Protein AF-A0A968SZH4-F1 (afdb_monomer_lite)

Secondary structure (DSSP, 8-state):
-EEETTEEEEEE-TT--EEEEEETTTTEEEEEEE-SS-EEEEEE-TT-PEEEEE----TTSTT-----EEEEEETTTTEEEEEEE-SSTT---EEEEE-TTS-EEEEEESSSS---TT-EEEEEETT-SS--SS-SEE-TT------EE-TTS-EE-

Radius of gyration: 15.2 Å; chains: 1; bounding box: 35×31×43 Å

pLDDT: mean 92.77, std 9.44, range [52.34, 98.88]

Foldseek 3Di:
DDDDDQWDWDDDADQAFWIWTARPVVRHTPDIDGHAHGFADWDAAPVRKIWTWHQQDAQPDVVGGDFTWTWIADSVVRGTPDIATDPDSQWGKHAWDAELNRQKIKIWTADVSGHDPATDIAMDGPPDPYGDPHHPDGCVPHDDDYWDYDNVGDIDD

Sequence (157 aa):
MVKHGNYVFVGNWSKQNTIQRINHTTDALVDTLTVTKQPNSMVLDKNEKLWVLSDGGLSSLPGGKSKACLTRINPVSFTIEAEYFFPDMNSAPTRLCSNSSADTLFFLNGSWGSSVDNGGVYKMAITAQTLPEKPFISEQGRLFYALGVDPKIRIFM

Structure (mmCIF, N/CA/C/O backbone):
data_AF-A0A968SZH4-F1
#
_entry.id   AF-A0A968SZH4-F1
#
loop_
_atom_site.group_PDB
_atom_site.id
_atom_site.type_symbol
_atom_site.label_atom_id
_atom_site.label_alt_id
_atom_site.label_comp_id
_atom_site.label_asym_id
_atom_site.label_entity_id
_atom_site.label_seq_id
_atom_site.pdbx_PDB_ins_code
_atom_site.Cartn_x
_atom_site.Cartn_y
_atom_site.Cartn_z
_atom_site.occupancy
_atom_site.B_iso_or_equiv
_atom_site.auth_seq_id
_atom_site.auth_comp_id
_atom_site.auth_asym_id
_atom_site.auth_atom_id
_atom_site.pdbx_PDB_model_num
ATOM 1 N N . MET A 1 1 ? -7.699 6.430 2.828 1.00 91.25 1 MET A N 1
ATOM 2 C CA . MET A 1 1 ? -8.412 6.149 4.088 1.00 91.25 1 MET A CA 1
ATOM 3 C C . MET A 1 1 ? -9.240 4.894 3.891 1.00 91.25 1 MET A C 1
ATOM 5 O O . MET A 1 1 ? -9.836 4.768 2.830 1.00 91.25 1 MET A O 1
ATOM 9 N N . VAL A 1 2 ? -9.258 3.984 4.864 1.00 97.06 2 VAL A N 1
ATOM 10 C CA . VAL A 1 2 ? -9.965 2.689 4.807 1.00 97.06 2 VAL A CA 1
ATOM 11 C C . VAL A 1 2 ? -10.594 2.397 6.172 1.00 97.06 2 VAL A C 1
ATOM 13 O O . VAL A 1 2 ? -9.961 2.653 7.189 1.00 97.06 2 VAL A O 1
ATOM 16 N N . LYS A 1 3 ? -11.825 1.874 6.223 1.00 96.69 3 LYS A N 1
ATOM 17 C CA . LYS A 1 3 ? -12.526 1.521 7.475 1.00 96.69 3 LYS A CA 1
ATOM 18 C C . LYS A 1 3 ? -12.475 0.012 7.719 1.00 96.69 3 LYS A C 1
ATOM 20 O O . LYS A 1 3 ? -12.742 -0.746 6.796 1.00 96.69 3 LYS A O 1
ATOM 25 N N . HIS A 1 4 ? -12.218 -0.409 8.957 1.00 97.25 4 HIS A N 1
ATOM 26 C CA . HIS A 1 4 ? -12.322 -1.803 9.405 1.00 97.25 4 HIS A CA 1
ATOM 27 C C . HIS A 1 4 ? -12.823 -1.855 10.855 1.00 97.25 4 HIS A C 1
ATOM 29 O O . HIS A 1 4 ? -12.222 -1.258 11.753 1.00 97.25 4 HIS A O 1
ATOM 35 N N . GLY A 1 5 ? -13.930 -2.562 11.099 1.00 95.12 5 GLY A N 1
ATOM 36 C CA . GLY A 1 5 ? -14.586 -2.575 12.409 1.00 95.12 5 GLY A CA 1
ATOM 37 C C . GLY A 1 5 ? -14.909 -1.157 12.896 1.00 95.12 5 GLY A C 1
ATOM 38 O O . GLY A 1 5 ? -15.489 -0.358 12.152 1.00 95.12 5 GLY A O 1
ATOM 39 N N . ASN A 1 6 ? -14.489 -0.834 14.123 1.00 95.75 6 ASN A N 1
ATOM 40 C CA . ASN A 1 6 ? -14.675 0.489 14.729 1.00 95.75 6 ASN A CA 1
ATOM 41 C C . ASN A 1 6 ? -13.580 1.507 14.383 1.00 95.75 6 ASN A C 1
ATOM 43 O O . ASN A 1 6 ? -13.605 2.631 14.891 1.00 95.75 6 ASN A O 1
ATOM 47 N N . TYR A 1 7 ? -12.633 1.141 13.522 1.00 98.12 7 TYR A N 1
ATOM 48 C CA . TYR A 1 7 ? -11.489 1.982 13.217 1.00 98.12 7 TYR A CA 1
ATOM 49 C C . TYR A 1 7 ? -11.465 2.432 11.764 1.00 98.12 7 TYR A C 1
ATOM 51 O O . TYR A 1 7 ? -11.930 1.745 10.850 1.00 98.12 7 TYR A O 1
ATOM 59 N N . VAL A 1 8 ? -10.875 3.600 11.564 1.00 98.12 8 VAL A N 1
ATOM 60 C CA . VAL A 1 8 ? -10.537 4.168 10.269 1.00 98.12 8 VAL A CA 1
ATOM 61 C C . VAL A 1 8 ? -9.026 4.358 10.217 1.00 98.12 8 VAL A C 1
ATOM 63 O O . VAL A 1 8 ? -8.421 4.899 11.140 1.00 98.12 8 VAL A O 1
ATOM 66 N N . PHE A 1 9 ? -8.424 3.889 9.130 1.00 98.62 9 PHE A N 1
ATOM 67 C CA . PHE A 1 9 ? -6.996 3.948 8.863 1.00 98.62 9 PHE A CA 1
ATOM 68 C C . PHE A 1 9 ? -6.712 5.061 7.862 1.00 98.62 9 PHE A C 1
ATOM 70 O O . PHE A 1 9 ? -7.328 5.120 6.791 1.00 98.62 9 PHE A O 1
ATOM 77 N N . VAL A 1 10 ? -5.781 5.949 8.201 1.00 98.25 10 VAL A N 1
ATOM 78 C CA . VAL A 1 10 ? -5.442 7.134 7.402 1.00 98.25 10 VAL A CA 1
ATOM 79 C C . VAL A 1 10 ? -3.940 7.165 7.161 1.00 98.25 10 VAL A C 1
ATOM 81 O O . VAL A 1 10 ? -3.162 7.042 8.098 1.00 98.25 10 VAL A O 1
ATOM 84 N N . GLY A 1 11 ? -3.531 7.299 5.900 1.00 97.69 11 GLY A N 1
ATOM 85 C CA . GLY A 1 11 ? -2.122 7.405 5.532 1.00 97.69 11 GLY A CA 1
ATOM 86 C C . GLY A 1 11 ? -1.693 8.861 5.461 1.00 97.69 11 GLY A C 1
ATOM 87 O O . GLY A 1 11 ? -2.326 9.656 4.766 1.00 97.69 11 GLY A O 1
ATOM 88 N N . ASN A 1 12 ? -0.608 9.193 6.151 1.00 96.81 12 ASN A N 1
ATOM 89 C CA . ASN A 1 12 ? 0.029 10.496 6.063 1.00 96.81 12 ASN A CA 1
ATOM 90 C C . ASN A 1 12 ? 1.078 10.445 4.958 1.00 96.81 12 ASN A C 1
ATOM 92 O O . ASN A 1 12 ? 2.161 9.891 5.140 1.00 96.81 12 ASN A O 1
ATOM 96 N N . TRP A 1 13 ? 0.724 10.991 3.797 1.00 93.75 13 TRP A N 1
ATOM 97 C CA . TRP A 1 13 ? 1.511 10.843 2.578 1.00 93.75 13 TRP A CA 1
ATOM 98 C C . TRP A 1 13 ? 2.701 11.814 2.512 1.00 93.75 13 TRP A C 1
ATOM 100 O O . TRP A 1 13 ? 3.850 11.419 2.687 1.00 93.75 13 TRP A O 1
ATOM 110 N N . SER A 1 14 ? 2.448 13.095 2.243 1.00 91.12 14 SER A N 1
ATOM 111 C CA . SER A 1 14 ? 3.501 14.047 1.867 1.00 91.12 14 SER A CA 1
ATOM 112 C C . SER A 1 14 ? 4.523 14.255 2.986 1.00 91.12 14 SER A C 1
ATOM 114 O O . SER A 1 14 ? 4.170 14.732 4.064 1.00 91.12 14 SER A O 1
ATOM 116 N N . LYS A 1 15 ? 5.795 13.915 2.715 1.00 91.50 15 LYS A N 1
ATOM 117 C CA . LYS A 1 15 ? 6.929 14.033 3.658 1.00 91.50 15 LYS A CA 1
ATOM 118 C C . LYS A 1 15 ? 6.727 13.292 4.991 1.00 91.50 15 LYS A C 1
ATOM 120 O O . LYS A 1 15 ? 7.375 13.621 5.980 1.00 91.50 15 LYS A O 1
ATOM 125 N N . GLN A 1 16 ? 5.827 12.316 5.021 1.00 95.69 16 GLN A N 1
ATOM 126 C CA . GLN A 1 16 ? 5.441 11.564 6.212 1.00 95.69 16 GLN A CA 1
ATOM 127 C C . GLN A 1 16 ? 5.544 10.064 5.934 1.00 95.69 16 GLN A C 1
ATOM 129 O O . GLN A 1 16 ? 5.794 9.636 4.807 1.00 95.69 16 GLN A O 1
ATOM 134 N N . ASN A 1 17 ? 5.429 9.250 6.976 1.00 97.25 17 ASN A N 1
ATOM 135 C CA . ASN A 1 17 ? 5.642 7.808 6.8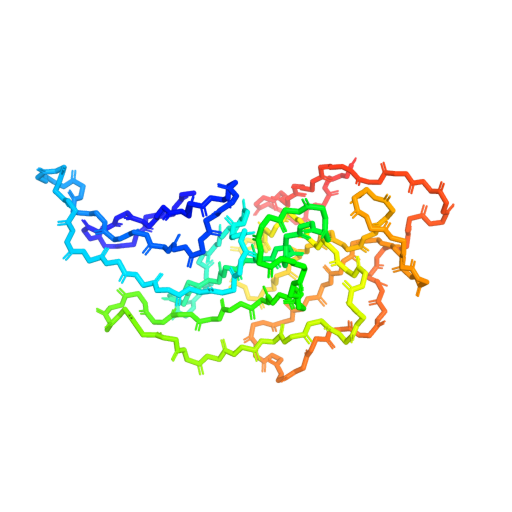86 1.00 97.25 17 ASN A CA 1
ATOM 136 C C . ASN A 1 17 ? 4.783 7.042 7.897 1.00 97.25 17 ASN A C 1
ATOM 138 O O . ASN A 1 17 ? 5.227 6.052 8.469 1.00 97.25 17 ASN A O 1
ATOM 142 N N . THR A 1 18 ? 3.567 7.519 8.155 1.00 98.44 18 THR A N 1
ATOM 143 C CA . THR A 1 18 ? 2.709 6.955 9.199 1.00 98.44 18 THR A CA 1
ATOM 144 C C . THR A 1 18 ? 1.322 6.596 8.693 1.00 98.44 18 THR A C 1
ATOM 146 O O . THR A 1 18 ? 0.751 7.274 7.835 1.00 98.44 18 THR A O 1
ATOM 149 N N . ILE A 1 19 ? 0.775 5.527 9.267 1.00 98.69 19 ILE A N 1
ATOM 150 C CA . ILE A 1 19 ? -0.641 5.185 9.227 1.00 98.69 19 ILE A CA 1
ATOM 151 C C . ILE A 1 19 ? -1.226 5.482 10.602 1.00 98.69 19 ILE A C 1
ATOM 153 O O . ILE A 1 19 ? -0.723 5.000 11.611 1.00 98.69 19 ILE A O 1
ATOM 157 N N . GLN A 1 20 ? -2.295 6.262 10.648 1.00 98.56 20 GLN A N 1
ATOM 158 C CA . GLN A 1 20 ? -3.051 6.541 11.863 1.00 98.56 20 GLN A CA 1
ATOM 159 C C . GLN A 1 20 ? -4.249 5.606 11.958 1.00 98.56 20 GLN A C 1
ATOM 161 O O . GLN A 1 20 ? -4.929 5.369 10.959 1.00 98.56 20 GLN A O 1
ATOM 166 N N . ARG A 1 21 ? -4.524 5.113 13.165 1.00 98.50 21 ARG A N 1
ATOM 167 C CA . ARG A 1 21 ? -5.727 4.354 13.511 1.00 98.50 21 ARG A CA 1
ATOM 168 C C . ARG A 1 21 ? -6.627 5.243 14.361 1.00 98.50 21 ARG A C 1
ATOM 170 O O . ARG A 1 21 ? -6.262 5.602 15.476 1.00 98.50 21 ARG A O 1
ATOM 177 N N . ILE A 1 22 ? -7.795 5.593 13.838 1.00 98.62 22 ILE A N 1
ATOM 178 C CA . ILE A 1 22 ? -8.755 6.511 14.464 1.00 98.62 22 ILE A CA 1
ATOM 179 C C . ILE A 1 22 ? -10.016 5.728 14.830 1.00 98.62 22 ILE A C 1
ATOM 181 O O . ILE A 1 22 ? -10.515 4.957 14.012 1.00 98.62 22 ILE A O 1
ATOM 185 N N . ASN A 1 23 ? -10.546 5.905 16.040 1.00 97.81 23 ASN A N 1
ATOM 186 C CA . ASN A 1 23 ? -11.862 5.386 16.407 1.00 97.81 23 ASN A CA 1
ATOM 187 C C . ASN A 1 23 ? -12.942 6.300 15.816 1.00 97.81 23 ASN A C 1
ATOM 189 O O . ASN A 1 23 ? -13.083 7.436 16.252 1.00 97.81 23 ASN A O 1
ATOM 193 N N . HIS A 1 24 ? -13.712 5.798 14.849 1.00 93.94 24 HIS A N 1
ATOM 194 C CA . HIS A 1 24 ? -14.719 6.597 14.133 1.00 93.94 24 HIS A CA 1
ATOM 195 C C . HIS A 1 24 ? -15.989 6.906 14.938 1.00 93.94 24 HIS A C 1
ATOM 197 O O . HIS A 1 24 ? -16.838 7.653 14.471 1.00 93.94 24 HIS A O 1
ATOM 203 N N . THR A 1 25 ? -16.163 6.294 16.111 1.00 96.38 25 THR A N 1
ATOM 204 C CA . THR A 1 25 ? -17.288 6.602 17.004 1.00 96.38 25 THR A CA 1
ATOM 205 C C . THR A 1 25 ? -16.961 7.779 17.919 1.00 96.38 25 THR A C 1
ATOM 207 O O . THR A 1 25 ? -17.860 8.511 18.315 1.00 96.38 25 THR A O 1
ATOM 210 N N . THR A 1 26 ? -15.685 7.957 18.272 1.00 97.38 26 THR A N 1
ATOM 211 C CA . THR A 1 26 ? -15.234 9.001 19.207 1.00 97.38 26 THR A CA 1
ATOM 212 C C . THR A 1 26 ? -14.362 10.067 18.549 1.00 97.38 26 THR A C 1
ATOM 214 O O . THR A 1 26 ? -13.858 10.936 19.252 1.00 97.38 26 THR A O 1
ATOM 217 N N . ASP A 1 27 ? -14.099 9.946 17.245 1.00 95.62 27 ASP A N 1
ATOM 218 C CA . ASP A 1 27 ? -13.170 10.775 16.465 1.00 95.62 27 ASP A CA 1
ATOM 219 C C . ASP A 1 27 ? -11.777 10.930 17.100 1.00 95.62 27 ASP A C 1
ATOM 221 O O . ASP A 1 27 ? -11.098 11.945 16.950 1.00 95.62 27 ASP A O 1
ATOM 225 N N . ALA A 1 28 ? -11.326 9.898 17.818 1.00 97.75 28 ALA A N 1
ATOM 226 C CA . ALA A 1 28 ? -10.076 9.935 18.569 1.00 97.75 28 ALA A CA 1
ATOM 227 C C . ALA A 1 28 ? -8.976 9.140 17.859 1.00 97.75 28 ALA A C 1
ATOM 229 O O . ALA A 1 28 ? -9.194 7.996 17.448 1.00 97.75 28 ALA A O 1
ATOM 230 N N . LEU A 1 29 ? -7.774 9.719 17.767 1.00 98.06 29 LEU A N 1
ATOM 231 C CA . LEU A 1 29 ? -6.570 8.981 17.392 1.00 98.06 29 LEU A CA 1
ATOM 232 C C . LEU A 1 29 ? -6.277 7.935 18.472 1.00 98.06 29 LEU A C 1
ATOM 234 O O . LEU A 1 29 ? -6.066 8.273 19.632 1.00 98.06 29 LEU A O 1
ATOM 238 N N . VAL A 1 30 ? -6.269 6.668 18.075 1.00 98.00 30 VAL A N 1
ATOM 239 C CA . VAL A 1 30 ? -6.001 5.534 18.965 1.00 98.00 30 VAL A CA 1
ATOM 240 C C . VAL A 1 30 ? -4.531 5.160 18.913 1.00 98.00 30 VAL A C 1
ATOM 242 O O . VAL A 1 30 ? -3.949 4.826 19.938 1.00 98.00 30 VAL A O 1
ATOM 245 N N . ASP A 1 31 ? -3.943 5.169 17.715 1.00 98.25 31 ASP A N 1
ATOM 246 C CA . ASP A 1 31 ? -2.588 4.671 17.508 1.00 98.25 31 ASP A CA 1
ATOM 247 C C . ASP A 1 31 ? -1.972 5.190 16.203 1.00 98.25 31 ASP A C 1
ATOM 249 O O . ASP A 1 31 ? -2.685 5.630 15.295 1.00 98.25 31 ASP A O 1
ATOM 253 N N . THR A 1 32 ? -0.648 5.112 16.090 1.00 98.50 32 THR A N 1
ATOM 254 C CA . THR A 1 32 ? 0.109 5.474 14.888 1.00 98.50 32 THR A CA 1
ATOM 255 C C . THR A 1 32 ? 1.184 4.432 14.602 1.00 98.50 32 THR A C 1
ATOM 257 O O . THR A 1 32 ? 2.039 4.163 15.437 1.00 98.50 32 THR A O 1
ATOM 260 N N . LEU A 1 33 ? 1.174 3.889 13.387 1.00 98.69 33 LEU A N 1
ATOM 261 C CA . LEU A 1 33 ? 2.142 2.909 12.913 1.00 98.69 33 LEU A CA 1
ATOM 262 C C . LEU A 1 33 ? 3.061 3.542 11.871 1.00 98.69 33 LEU A C 1
ATOM 264 O O . LEU A 1 33 ? 2.595 4.091 10.871 1.00 98.69 33 LEU A O 1
ATOM 268 N N . THR A 1 34 ? 4.368 3.433 12.083 1.00 98.62 34 THR A N 1
ATOM 269 C CA . THR A 1 34 ? 5.373 3.847 11.100 1.00 98.62 34 THR A CA 1
ATOM 270 C C . THR A 1 34 ? 5.490 2.812 9.981 1.00 98.62 34 THR A C 1
ATOM 272 O O . THR A 1 34 ? 5.606 1.619 10.242 1.00 98.62 34 THR A O 1
ATOM 275 N N . VAL A 1 35 ? 5.491 3.281 8.735 1.00 98.50 35 VAL A N 1
ATOM 276 C CA . VAL A 1 35 ? 5.659 2.501 7.500 1.00 98.50 35 VAL A CA 1
ATOM 277 C C . VAL A 1 35 ? 6.737 3.140 6.613 1.00 98.50 35 VAL A C 1
ATOM 279 O O . VAL A 1 35 ? 7.391 4.114 6.994 1.00 98.50 35 VAL A O 1
ATOM 282 N N . THR A 1 36 ? 6.936 2.611 5.405 1.00 97.88 36 THR A N 1
ATOM 283 C CA . THR A 1 36 ? 7.810 3.242 4.405 1.00 97.88 36 THR A CA 1
ATOM 284 C C . THR A 1 36 ? 7.283 4.629 4.022 1.00 97.88 36 THR A C 1
ATOM 286 O O . THR A 1 36 ? 6.072 4.855 3.966 1.00 97.88 36 THR A O 1
ATOM 289 N N . LYS A 1 37 ? 8.201 5.562 3.740 1.00 96.88 37 LYS A N 1
ATOM 290 C CA . LYS A 1 37 ? 7.899 6.954 3.383 1.00 96.88 37 LYS A CA 1
ATOM 291 C C . LYS A 1 37 ? 6.811 7.068 2.323 1.00 96.88 37 LYS A C 1
ATOM 293 O O . LYS A 1 37 ? 6.827 6.357 1.320 1.00 96.88 37 LYS A O 1
ATOM 298 N N . GLN A 1 38 ? 5.944 8.047 2.534 1.00 96.81 38 GLN A N 1
ATOM 299 C CA . GLN A 1 38 ? 4.891 8.453 1.625 1.00 96.81 38 GLN A CA 1
ATOM 300 C C . GLN A 1 38 ? 3.877 7.337 1.295 1.00 96.81 38 GLN A C 1
ATOM 302 O O . GLN A 1 38 ? 3.699 7.003 0.121 1.00 96.81 38 GLN A O 1
ATOM 307 N N . PRO A 1 39 ? 3.149 6.807 2.300 1.00 98.00 39 PRO A N 1
ATOM 308 C CA . PRO A 1 39 ? 2.003 5.927 2.072 1.00 98.00 39 PRO A CA 1
ATOM 309 C C . PRO A 1 39 ? 0.884 6.682 1.338 1.00 98.00 39 PRO A C 1
ATOM 311 O O . PRO A 1 39 ? 0.224 7.546 1.915 1.00 98.00 39 PRO A O 1
ATOM 314 N N . ASN A 1 40 ? 0.673 6.376 0.056 1.00 96.62 40 ASN A N 1
ATOM 315 C CA . ASN A 1 40 ? -0.209 7.143 -0.832 1.00 96.62 40 ASN A CA 1
ATOM 316 C C . ASN A 1 40 ? -1.590 6.507 -1.048 1.00 96.62 40 ASN A C 1
ATOM 318 O O . ASN A 1 40 ? -2.561 7.208 -1.337 1.00 96.62 40 ASN A O 1
ATOM 322 N N . SER A 1 41 ? -1.700 5.186 -0.919 1.00 97.56 41 SER A N 1
ATOM 323 C CA . SER A 1 41 ? -2.947 4.452 -1.151 1.00 97.56 41 SER A CA 1
ATOM 324 C C . SER A 1 41 ? -3.009 3.187 -0.301 1.00 97.56 41 SER A C 1
ATOM 326 O O . SER A 1 41 ? -1.988 2.689 0.172 1.00 97.56 41 SER A O 1
ATOM 328 N N . MET A 1 42 ? -4.227 2.714 -0.033 1.00 98.25 42 MET A N 1
ATOM 329 C CA . MET A 1 42 ? -4.470 1.578 0.855 1.00 98.25 42 MET A CA 1
ATOM 330 C C . MET A 1 42 ? -5.807 0.898 0.558 1.00 98.25 42 MET A C 1
ATOM 332 O O . MET A 1 42 ? -6.759 1.577 0.170 1.00 98.25 42 MET A O 1
ATOM 336 N N . VAL A 1 43 ? -5.884 -0.414 0.789 1.00 98.19 43 VAL A N 1
ATOM 337 C CA . VAL A 1 43 ? -7.096 -1.239 0.624 1.00 98.19 43 VAL A CA 1
ATOM 338 C C . VAL A 1 43 ? -7.164 -2.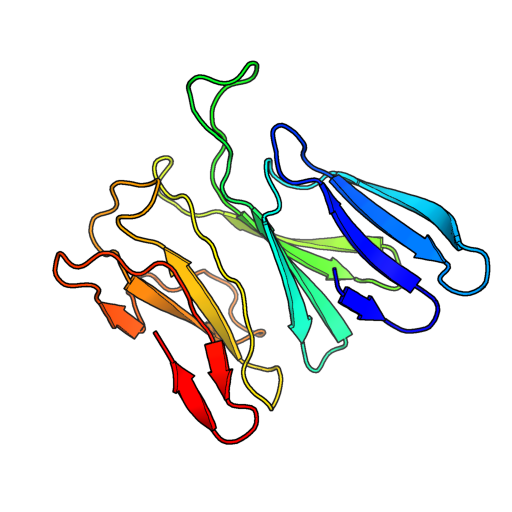353 1.671 1.00 98.19 43 VAL A C 1
ATOM 340 O O . VAL A 1 43 ? -6.144 -2.705 2.261 1.00 98.19 43 VAL A O 1
ATOM 343 N N . LEU A 1 44 ? -8.353 -2.923 1.884 1.00 98.19 44 LEU A N 1
ATOM 344 C CA . LEU A 1 44 ? -8.517 -4.205 2.579 1.00 98.19 44 LEU A CA 1
ATOM 345 C C . LEU A 1 44 ? -8.600 -5.344 1.567 1.00 98.19 44 LEU A C 1
ATOM 347 O O . LEU A 1 44 ? -9.195 -5.188 0.497 1.00 98.19 44 LEU A O 1
ATOM 351 N N . ASP A 1 45 ? -8.036 -6.488 1.935 1.00 98.12 45 ASP A N 1
ATOM 352 C CA . ASP A 1 45 ? -8.268 -7.746 1.236 1.00 98.12 45 ASP A CA 1
ATOM 353 C C . ASP A 1 45 ? -9.399 -8.577 1.875 1.00 98.12 45 ASP A C 1
ATOM 355 O O . ASP A 1 45 ? -9.954 -8.222 2.918 1.00 98.12 45 ASP A O 1
ATOM 359 N N . LYS A 1 46 ? -9.740 -9.709 1.250 1.00 97.56 46 LYS A N 1
ATOM 360 C CA . LYS A 1 46 ? -10.772 -10.641 1.738 1.00 97.56 46 LYS A CA 1
ATOM 361 C C . LYS A 1 46 ? -10.426 -11.348 3.051 1.00 97.56 46 LYS A C 1
ATOM 363 O O . LYS A 1 46 ? -11.307 -11.950 3.653 1.00 97.56 46 LYS A O 1
ATOM 368 N N . ASN A 1 47 ? -9.161 -11.310 3.465 1.00 98.31 47 ASN A N 1
ATOM 369 C CA . ASN A 1 47 ? -8.680 -11.858 4.732 1.00 98.31 47 ASN A CA 1
ATOM 370 C C . ASN A 1 47 ? -8.573 -10.761 5.805 1.00 98.31 47 ASN A C 1
ATOM 372 O O . ASN A 1 47 ? -7.890 -10.951 6.815 1.00 98.31 47 ASN A O 1
ATOM 376 N N . GLU A 1 48 ? -9.197 -9.606 5.556 1.00 98.06 48 GLU A N 1
ATOM 377 C CA . GLU A 1 48 ? -9.199 -8.440 6.431 1.00 98.06 48 GLU A CA 1
ATOM 378 C C . GLU A 1 48 ? -7.793 -7.900 6.731 1.00 98.06 48 GLU A C 1
ATOM 380 O O . GLU A 1 48 ? -7.537 -7.335 7.794 1.00 98.06 48 GLU A O 1
ATOM 385 N N . LYS A 1 49 ? -6.846 -8.048 5.797 1.00 98.75 49 LYS A N 1
ATOM 386 C CA . LYS A 1 49 ? -5.520 -7.428 5.906 1.00 98.75 49 LYS A CA 1
ATOM 387 C C . LYS A 1 49 ? -5.509 -6.077 5.219 1.00 98.75 49 LYS A C 1
ATOM 389 O O . LYS A 1 49 ? -6.025 -5.917 4.113 1.00 98.75 49 LYS A O 1
ATOM 394 N N . LEU A 1 50 ? -4.895 -5.101 5.883 1.00 98.81 50 LEU A N 1
ATOM 395 C CA . LEU A 1 50 ? -4.706 -3.763 5.344 1.00 98.81 50 LEU A CA 1
ATOM 396 C C . LEU A 1 50 ? -3.430 -3.748 4.503 1.00 98.81 50 LEU A C 1
ATOM 398 O O . LEU A 1 50 ? -2.342 -4.005 5.011 1.00 98.81 50 LEU A O 1
ATOM 402 N N . TRP A 1 51 ? -3.563 -3.407 3.230 1.00 98.88 51 TRP A N 1
ATOM 403 C CA . TRP A 1 51 ? -2.444 -3.214 2.318 1.00 98.88 51 TRP A CA 1
ATOM 404 C C . TRP A 1 51 ? -2.201 -1.726 2.116 1.00 98.88 51 TRP A C 1
ATOM 406 O O . TRP A 1 51 ? -3.146 -0.981 1.867 1.00 98.88 51 TRP A O 1
ATOM 416 N N . VAL A 1 52 ? -0.947 -1.294 2.219 1.00 98.81 52 VAL A N 1
ATOM 417 C CA . VAL A 1 52 ? -0.525 0.108 2.112 1.00 98.81 52 VAL A CA 1
ATOM 418 C C . VAL A 1 52 ? 0.588 0.212 1.084 1.00 98.81 52 VAL A C 1
ATOM 420 O O . VAL A 1 52 ? 1.592 -0.485 1.192 1.00 98.81 52 VAL A O 1
ATOM 423 N N . LEU A 1 53 ? 0.426 1.097 0.103 1.00 98.69 53 LEU A N 1
ATOM 424 C CA . LEU A 1 53 ? 1.437 1.370 -0.911 1.00 98.69 53 LEU A CA 1
ATOM 425 C C . LEU A 1 53 ? 2.147 2.689 -0.612 1.00 98.69 53 LEU A C 1
ATOM 427 O O . LEU A 1 53 ? 1.512 3.745 -0.549 1.00 98.69 53 LEU A O 1
ATOM 431 N N . SER A 1 54 ? 3.465 2.609 -0.468 1.00 98.19 54 SER A N 1
ATOM 432 C CA . SER A 1 54 ? 4.358 3.732 -0.207 1.00 98.19 54 SER A CA 1
ATOM 433 C C . SER A 1 54 ? 5.272 3.983 -1.401 1.00 98.19 54 SER A C 1
ATOM 435 O O . SER A 1 54 ? 5.930 3.056 -1.875 1.00 98.19 54 SER A O 1
ATOM 437 N N . ASP A 1 55 ? 5.354 5.233 -1.866 1.00 96.12 55 ASP A N 1
ATOM 438 C CA . ASP A 1 55 ? 6.146 5.585 -3.058 1.00 96.12 55 ASP A CA 1
ATOM 439 C C . ASP A 1 55 ? 7.649 5.789 -2.784 1.00 96.12 55 ASP A C 1
ATOM 441 O O . ASP A 1 55 ? 8.436 5.930 -3.718 1.00 96.12 55 ASP A O 1
ATOM 445 N N . GLY A 1 56 ? 8.064 5.775 -1.513 1.00 94.81 56 GLY A N 1
ATOM 446 C CA . GLY A 1 56 ? 9.470 5.895 -1.124 1.00 94.81 56 GLY A CA 1
ATOM 447 C C . GLY A 1 56 ? 9.990 7.335 -1.046 1.00 94.81 56 GLY A C 1
ATOM 448 O O . GLY A 1 56 ? 11.116 7.553 -0.592 1.00 94.81 56 GLY A O 1
ATOM 449 N N . GLY A 1 57 ? 9.180 8.335 -1.394 1.00 93.00 57 GLY A N 1
ATOM 450 C CA . GLY A 1 57 ? 9.556 9.743 -1.347 1.00 93.00 57 GLY A CA 1
ATOM 451 C C . GLY A 1 57 ? 10.409 10.208 -2.525 1.00 93.00 57 GLY A C 1
ATOM 452 O O . GLY A 1 57 ? 10.657 9.492 -3.494 1.00 93.00 57 GLY A O 1
ATOM 453 N N . LEU A 1 58 ? 10.876 11.453 -2.427 1.00 87.31 58 LEU A N 1
ATOM 454 C CA . LEU A 1 58 ? 11.718 12.098 -3.433 1.00 87.31 58 LEU A CA 1
ATOM 455 C C . LEU A 1 58 ? 13.137 12.289 -2.897 1.00 87.31 58 LEU A C 1
ATOM 457 O O . LEU A 1 58 ? 13.334 12.582 -1.718 1.00 87.31 58 LEU A O 1
ATOM 461 N N . SER A 1 59 ? 14.128 12.190 -3.782 1.00 87.00 59 SER A N 1
ATOM 462 C CA . SER A 1 59 ? 15.542 12.401 -3.442 1.00 87.00 59 SER A CA 1
ATOM 463 C C . SER A 1 59 ? 15.841 13.827 -2.971 1.00 87.00 59 SER A C 1
ATOM 465 O O . SER A 1 59 ? 16.761 14.024 -2.186 1.00 87.00 59 SER A O 1
ATOM 467 N N . SER A 1 60 ? 15.047 14.806 -3.412 1.00 86.38 60 SER A N 1
ATOM 468 C CA . SER A 1 60 ? 15.169 16.220 -3.041 1.00 86.38 60 SER A CA 1
ATOM 469 C C . SER A 1 60 ? 14.628 16.558 -1.649 1.00 86.38 60 SER A C 1
ATOM 471 O O . SER A 1 60 ? 14.846 17.669 -1.165 1.00 86.38 60 SER A O 1
ATOM 473 N N . LEU A 1 61 ? 13.901 15.644 -1.000 1.00 85.44 61 LEU A N 1
ATOM 474 C CA . LEU A 1 61 ? 13.352 15.882 0.331 1.00 85.44 61 LEU A CA 1
ATOM 475 C C . LEU A 1 61 ? 14.399 15.611 1.422 1.00 85.44 61 LEU A C 1
ATOM 477 O O . LEU A 1 61 ? 15.238 14.720 1.265 1.00 85.44 61 LEU A O 1
ATOM 481 N N . PRO A 1 62 ? 14.331 16.319 2.566 1.00 82.56 62 PRO A N 1
ATOM 482 C CA . PRO A 1 62 ? 15.129 15.979 3.738 1.00 82.56 62 PRO A CA 1
ATOM 483 C C . PRO A 1 62 ? 14.957 14.501 4.114 1.00 82.56 62 PRO A C 1
ATOM 485 O O . PRO A 1 62 ? 13.839 13.992 4.182 1.00 82.56 62 PRO A O 1
ATOM 488 N N . GLY A 1 63 ? 16.072 13.803 4.332 1.00 83.75 63 GLY A N 1
ATOM 489 C CA . GLY A 1 63 ? 16.086 12.358 4.581 1.00 83.75 63 GLY A CA 1
ATOM 490 C C . GLY A 1 63 ? 16.103 11.484 3.321 1.00 83.75 63 GLY A C 1
ATOM 491 O O . GLY A 1 63 ? 16.148 10.262 3.457 1.00 83.75 63 GLY A O 1
ATOM 492 N N . GLY A 1 64 ? 16.087 12.077 2.122 1.00 88.69 64 GLY A N 1
ATOM 493 C CA . GLY A 1 64 ? 16.283 11.403 0.837 1.00 88.69 64 GLY A CA 1
ATOM 494 C C . GLY A 1 64 ? 15.179 10.416 0.447 1.00 88.69 64 GLY A C 1
ATOM 495 O O . GLY A 1 64 ? 14.189 10.220 1.161 1.00 88.69 64 GLY A O 1
ATOM 496 N N . LYS A 1 65 ? 15.378 9.752 -0.695 1.00 91.25 65 LYS A N 1
ATOM 497 C CA . LYS A 1 65 ? 14.496 8.689 -1.186 1.00 91.25 65 LYS A CA 1
ATOM 498 C C . LYS A 1 65 ? 14.786 7.365 -0.474 1.00 91.25 65 LYS A C 1
ATOM 500 O O . LYS A 1 65 ? 15.930 7.057 -0.149 1.00 91.25 65 LYS A O 1
ATOM 505 N N . SER A 1 66 ? 13.742 6.588 -0.233 1.00 94.94 66 SER A N 1
ATOM 506 C CA . SER A 1 66 ? 13.800 5.198 0.215 1.00 94.94 66 SER A CA 1
ATOM 507 C C . SER A 1 66 ? 13.209 4.300 -0.872 1.00 94.94 66 SER A C 1
ATOM 509 O O . SER A 1 66 ? 12.477 4.779 -1.737 1.00 94.94 66 SER A O 1
ATOM 511 N N . LYS A 1 67 ? 13.493 2.993 -0.829 1.00 96.31 67 LYS A N 1
ATOM 512 C CA . LYS A 1 67 ? 12.791 2.052 -1.710 1.00 96.31 67 LYS A CA 1
ATOM 513 C C . LYS A 1 67 ? 11.293 2.129 -1.434 1.00 96.31 67 LYS A C 1
ATOM 515 O O . LYS A 1 67 ? 10.888 2.125 -0.272 1.00 96.31 67 LYS A O 1
ATOM 520 N N . ALA A 1 68 ? 10.496 2.185 -2.495 1.00 97.06 68 ALA A N 1
ATOM 521 C CA . ALA A 1 68 ? 9.055 2.025 -2.394 1.00 97.06 68 ALA A CA 1
ATOM 522 C C . ALA A 1 68 ? 8.709 0.652 -1.797 1.00 97.06 68 ALA A C 1
ATOM 524 O O . ALA A 1 68 ? 9.478 -0.307 -1.927 1.00 97.06 68 ALA A O 1
ATOM 525 N N . CYS A 1 69 ? 7.552 0.553 -1.150 1.00 98.50 69 CYS A N 1
ATOM 526 C CA . CYS A 1 69 ? 7.133 -0.665 -0.464 1.00 98.50 69 CYS A CA 1
ATOM 527 C C . CYS A 1 69 ? 5.619 -0.840 -0.549 1.00 98.50 69 CYS A C 1
ATOM 529 O O . CYS A 1 69 ? 4.864 0.120 -0.385 1.00 98.50 69 CYS A O 1
ATOM 531 N N . LEU A 1 70 ? 5.183 -2.073 -0.789 1.00 98.81 70 LEU A N 1
ATOM 532 C CA . LEU A 1 70 ? 3.828 -2.513 -0.495 1.00 98.81 70 LEU A CA 1
ATOM 533 C C . LEU A 1 70 ? 3.870 -3.228 0.864 1.00 98.81 70 LEU A C 1
ATOM 535 O O . LEU A 1 70 ? 4.556 -4.233 1.013 1.00 98.81 70 LEU A O 1
ATOM 539 N N . THR A 1 71 ? 3.172 -2.705 1.865 1.00 98.88 71 THR A N 1
ATOM 540 C CA . THR A 1 71 ? 3.173 -3.219 3.243 1.00 98.88 71 THR A CA 1
ATOM 541 C C . THR A 1 71 ? 1.835 -3.886 3.547 1.00 98.88 71 THR A C 1
ATOM 543 O O . THR A 1 71 ? 0.784 -3.294 3.295 1.00 98.88 71 THR A O 1
ATOM 546 N N . ARG A 1 72 ? 1.857 -5.091 4.129 1.00 98.88 72 ARG A N 1
ATOM 547 C CA . ARG A 1 72 ? 0.669 -5.764 4.676 1.00 98.88 72 ARG A CA 1
ATOM 548 C C . ARG A 1 72 ? 0.641 -5.622 6.193 1.00 98.88 72 ARG A C 1
ATOM 550 O O . ARG A 1 72 ? 1.621 -5.933 6.868 1.00 98.88 72 ARG A O 1
ATOM 557 N N . ILE A 1 73 ? -0.489 -5.176 6.726 1.00 98.88 73 ILE A N 1
ATOM 558 C CA . ILE A 1 73 ? -0.704 -4.866 8.141 1.00 98.88 73 ILE A CA 1
ATOM 559 C C . ILE A 1 73 ? -1.912 -5.652 8.647 1.00 98.88 73 ILE A C 1
ATOM 561 O O . ILE A 1 73 ? -2.952 -5.725 7.989 1.00 98.88 73 ILE A O 1
ATOM 565 N N . ASN A 1 74 ? -1.793 -6.194 9.855 1.00 98.62 74 ASN A N 1
ATOM 566 C CA . ASN A 1 74 ? -2.931 -6.696 10.609 1.00 98.62 74 ASN A CA 1
ATOM 567 C C . ASN A 1 74 ? -3.680 -5.511 11.241 1.00 98.62 74 ASN A C 1
ATOM 569 O O . ASN A 1 74 ? -3.104 -4.851 12.104 1.00 98.62 74 ASN A O 1
ATOM 573 N N . PRO A 1 75 ? -4.936 -5.208 10.875 1.00 97.75 75 PRO A N 1
ATOM 574 C CA . PRO A 1 75 ? -5.624 -4.031 11.410 1.00 97.75 75 PRO A CA 1
ATOM 575 C C . PRO A 1 75 ? -6.067 -4.188 12.873 1.00 97.75 75 PRO A C 1
ATOM 577 O O . PRO A 1 75 ? -6.314 -3.181 13.539 1.00 97.75 75 PRO A O 1
ATOM 580 N N . VAL A 1 76 ? -6.164 -5.422 13.385 1.00 97.12 76 VAL A N 1
ATOM 581 C CA . VAL A 1 76 ? -6.590 -5.706 14.765 1.00 97.12 76 VAL A CA 1
ATOM 582 C C . VAL A 1 76 ? -5.432 -5.477 15.733 1.00 97.12 76 VAL A C 1
ATOM 584 O O . VAL A 1 76 ? -5.537 -4.634 16.624 1.00 97.12 76 VAL A O 1
ATOM 587 N N . SER A 1 77 ? -4.306 -6.170 15.527 1.00 98.12 77 SER A N 1
ATOM 588 C CA . SER A 1 77 ? -3.093 -5.956 16.333 1.00 98.12 77 SER A CA 1
ATOM 589 C C . SER A 1 77 ? -2.357 -4.667 15.966 1.00 98.12 77 SER A C 1
ATOM 591 O O . SER A 1 77 ? -1.546 -4.191 16.750 1.00 98.12 77 SER A O 1
ATOM 593 N N . PHE A 1 78 ? -2.657 -4.095 14.798 1.00 98.19 78 PHE A N 1
ATOM 594 C CA . PHE A 1 78 ? -2.019 -2.910 14.227 1.00 98.19 78 PHE A CA 1
ATOM 595 C C . PHE A 1 78 ? -0.502 -3.048 14.055 1.00 98.19 78 PHE A C 1
ATOM 597 O O . PHE A 1 78 ? 0.276 -2.138 14.325 1.00 98.19 78 PHE A O 1
ATOM 604 N N . THR A 1 79 ? -0.090 -4.216 13.564 1.00 98.62 79 THR A N 1
ATOM 605 C CA . THR A 1 79 ? 1.311 -4.585 13.340 1.00 98.62 79 THR A CA 1
ATOM 606 C C . THR A 1 79 ? 1.564 -4.942 11.880 1.00 98.62 79 THR A C 1
ATOM 608 O O . THR A 1 79 ? 0.699 -5.514 11.212 1.00 98.62 79 THR A O 1
ATOM 611 N N . ILE A 1 80 ? 2.770 -4.647 11.393 1.00 98.88 80 ILE A N 1
ATOM 612 C CA . ILE A 1 80 ? 3.235 -5.076 10.069 1.00 98.88 80 ILE A CA 1
ATOM 613 C C . ILE A 1 80 ? 3.385 -6.605 10.061 1.00 98.88 80 ILE A C 1
ATOM 615 O O . ILE A 1 80 ? 4.024 -7.171 10.943 1.00 98.88 80 ILE A O 1
ATOM 619 N N . GLU A 1 81 ? 2.786 -7.267 9.070 1.00 98.69 81 GLU A N 1
ATOM 620 C CA . GLU A 1 81 ? 2.899 -8.717 8.850 1.00 98.69 81 GLU A CA 1
ATOM 621 C C . GLU A 1 81 ? 3.868 -9.062 7.712 1.00 98.69 81 GLU A C 1
ATOM 623 O O . GLU A 1 81 ? 4.458 -10.139 7.723 1.00 98.69 81 GLU A O 1
ATOM 628 N N . ALA A 1 82 ? 3.991 -8.191 6.705 1.00 98.62 82 ALA A N 1
ATOM 629 C CA . ALA A 1 82 ? 4.901 -8.379 5.577 1.00 98.62 82 ALA A CA 1
ATOM 630 C C . ALA A 1 82 ? 5.235 -7.050 4.887 1.00 98.62 82 ALA A C 1
ATOM 632 O O . ALA A 1 82 ? 4.415 -6.128 4.851 1.00 98.62 82 ALA A O 1
ATOM 633 N N . GLU A 1 83 ? 6.417 -6.989 4.278 1.00 98.75 83 GLU A N 1
ATOM 634 C CA . GLU A 1 83 ? 6.888 -5.863 3.475 1.00 98.75 83 GLU A CA 1
ATOM 635 C C . GLU A 1 83 ? 7.448 -6.360 2.146 1.00 98.75 83 GLU A C 1
ATOM 637 O O . GLU A 1 83 ? 8.280 -7.266 2.099 1.00 98.75 83 GLU A O 1
ATOM 642 N N . TYR A 1 84 ? 6.996 -5.738 1.063 1.00 98.62 84 TYR A N 1
ATOM 643 C CA . TYR A 1 84 ? 7.378 -6.073 -0.298 1.00 98.62 84 TYR A CA 1
ATOM 644 C C . TYR A 1 84 ? 8.050 -4.852 -0.928 1.00 98.62 84 TYR A C 1
ATOM 646 O O . TYR A 1 84 ? 7.390 -3.964 -1.476 1.00 98.62 84 TYR A O 1
ATOM 654 N N . PHE A 1 85 ? 9.376 -4.786 -0.814 1.00 98.19 85 PHE A N 1
ATOM 655 C CA . PHE A 1 85 ? 10.160 -3.679 -1.354 1.00 98.19 85 PHE A CA 1
ATOM 656 C C . PHE A 1 85 ? 10.304 -3.783 -2.869 1.00 98.19 85 PHE A C 1
ATOM 658 O O . PHE A 1 85 ? 10.679 -4.827 -3.406 1.00 98.19 85 PHE A O 1
ATOM 665 N N . PHE A 1 86 ? 10.073 -2.667 -3.555 1.00 96.38 86 PHE A N 1
ATOM 666 C CA . PHE A 1 86 ? 10.331 -2.561 -4.983 1.00 96.38 86 PHE A CA 1
ATOM 667 C C . PHE A 1 86 ? 11.848 -2.617 -5.224 1.00 96.38 86 PHE A C 1
ATOM 669 O O . PHE A 1 86 ? 12.612 -1.974 -4.494 1.00 96.38 86 PHE A O 1
ATOM 676 N N . PRO A 1 87 ? 12.319 -3.399 -6.212 1.00 93.12 87 PRO A N 1
ATOM 677 C CA . PRO A 1 87 ? 13.750 -3.625 -6.396 1.00 93.12 87 PRO A CA 1
ATOM 678 C C . PRO A 1 87 ? 14.488 -2.345 -6.809 1.00 93.12 87 PRO A C 1
ATOM 680 O O . PRO A 1 87 ? 15.574 -2.082 -6.282 1.00 93.12 87 PRO A O 1
ATOM 683 N N . ASP A 1 88 ? 13.873 -1.546 -7.686 1.00 92.38 88 ASP A N 1
ATOM 684 C CA . ASP A 1 88 ? 14.416 -0.298 -8.219 1.00 92.38 88 ASP A CA 1
ATOM 685 C C . ASP A 1 88 ? 14.139 0.893 -7.284 1.00 92.38 88 ASP A C 1
ATOM 687 O O . ASP A 1 88 ? 12.989 1.186 -6.948 1.00 92.38 88 ASP A O 1
ATOM 691 N N . MET A 1 89 ? 15.200 1.618 -6.916 1.00 92.06 89 MET A N 1
ATOM 692 C CA . MET A 1 89 ? 15.141 2.841 -6.108 1.00 92.06 89 MET A CA 1
ATOM 693 C C . MET A 1 89 ? 14.362 3.970 -6.797 1.00 92.06 89 MET A C 1
ATOM 695 O O . MET A 1 89 ? 13.846 4.865 -6.130 1.00 92.06 89 MET A O 1
ATOM 699 N N . ASN A 1 90 ? 14.253 3.945 -8.123 1.00 91.31 90 ASN A N 1
ATOM 700 C CA . ASN A 1 90 ? 13.504 4.936 -8.880 1.00 91.31 90 ASN A CA 1
ATOM 701 C C . ASN A 1 90 ? 11.998 4.693 -8.857 1.00 91.31 90 ASN A C 1
ATOM 703 O O . ASN A 1 90 ? 11.277 5.673 -9.027 1.00 91.31 90 ASN A O 1
ATOM 707 N N . SER A 1 91 ? 11.535 3.483 -8.513 1.00 94.12 91 SER A N 1
ATOM 708 C CA . SER A 1 91 ? 10.103 3.168 -8.399 1.00 94.12 91 SER A CA 1
ATOM 709 C C . SER A 1 91 ? 9.372 4.188 -7.519 1.00 94.12 91 SER A C 1
ATOM 711 O O . SER A 1 91 ? 9.884 4.603 -6.476 1.00 94.12 91 SER A O 1
ATOM 713 N N . ALA A 1 92 ? 8.180 4.593 -7.9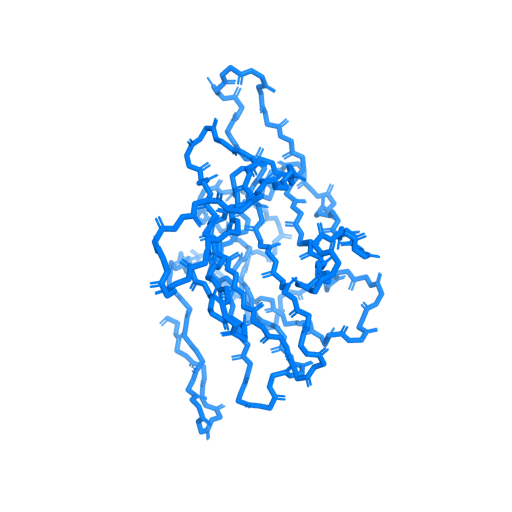51 1.00 94.81 92 ALA A N 1
ATOM 714 C CA . ALA A 1 92 ? 7.276 5.482 -7.217 1.00 94.81 92 ALA A CA 1
ATOM 715 C C . ALA A 1 92 ? 5.821 5.040 -7.464 1.00 94.81 92 ALA A C 1
ATOM 717 O O . ALA A 1 92 ? 5.061 5.721 -8.156 1.00 94.81 92 ALA A O 1
ATOM 718 N N . PRO A 1 93 ? 5.438 3.846 -6.985 1.00 96.06 93 PRO A N 1
ATOM 719 C CA . PRO A 1 93 ? 4.161 3.241 -7.310 1.00 96.06 93 PRO A CA 1
ATOM 720 C C . PRO A 1 93 ? 2.993 3.987 -6.656 1.00 96.06 93 PRO A C 1
ATOM 722 O O . PRO A 1 93 ? 3.098 4.520 -5.549 1.00 96.06 93 PRO A O 1
ATOM 725 N N . THR A 1 94 ? 1.846 3.997 -7.330 1.00 95.81 94 THR A N 1
ATOM 726 C CA . THR A 1 94 ? 0.646 4.722 -6.894 1.00 95.81 94 THR A CA 1
ATOM 727 C C . THR A 1 94 ? -0.636 3.937 -7.169 1.00 95.81 94 THR A C 1
ATOM 729 O O . THR A 1 94 ? -0.6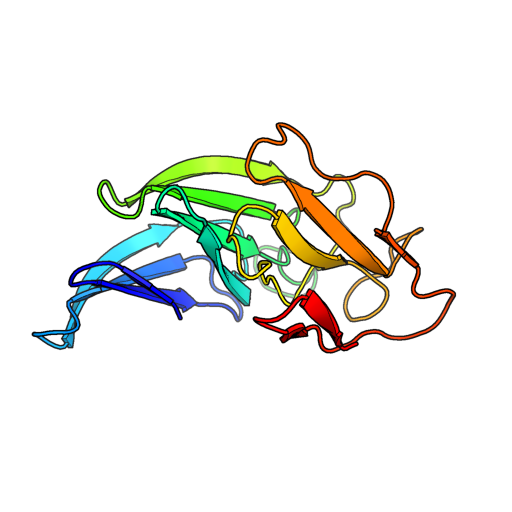31 2.920 -7.860 1.00 95.81 94 THR A O 1
ATOM 732 N N . ARG A 1 95 ? -1.761 4.442 -6.642 1.00 95.06 95 ARG A N 1
ATOM 733 C CA . ARG A 1 95 ? -3.124 3.979 -6.969 1.00 95.06 95 ARG A CA 1
ATOM 734 C C . ARG A 1 95 ? -3.359 2.494 -6.672 1.00 95.06 95 ARG A C 1
ATOM 736 O O . ARG A 1 95 ? -3.905 1.778 -7.505 1.00 95.06 95 ARG A O 1
ATOM 743 N N . LEU A 1 96 ? -2.977 2.040 -5.480 1.00 97.31 96 LEU A N 1
ATOM 744 C CA . LEU A 1 96 ? -3.341 0.708 -5.012 1.00 97.31 96 LEU A CA 1
ATOM 745 C C . LEU A 1 96 ? -4.867 0.552 -4.979 1.00 97.31 96 LEU A C 1
ATOM 747 O O . LEU A 1 96 ? -5.568 1.349 -4.350 1.00 97.31 96 LEU A O 1
ATOM 751 N N . CYS A 1 97 ? -5.359 -0.500 -5.617 1.00 96.06 97 CYS A N 1
ATOM 752 C CA . CYS A 1 97 ? -6.749 -0.932 -5.582 1.00 96.06 97 CYS A CA 1
ATOM 753 C C . CYS A 1 97 ? -6.833 -2.469 -5.575 1.00 96.06 97 CYS A C 1
ATOM 755 O O . CYS A 1 97 ? -5.825 -3.159 -5.742 1.00 96.06 97 CYS A O 1
ATOM 757 N N . SER A 1 98 ? -8.025 -3.021 -5.354 1.00 95.38 98 SER A N 1
ATOM 758 C CA . SER A 1 98 ? -8.278 -4.465 -5.385 1.00 95.38 98 SER A CA 1
ATOM 759 C C . SER A 1 98 ? -9.453 -4.803 -6.302 1.00 95.38 98 SER A C 1
ATOM 761 O O . SER A 1 98 ? -10.268 -3.942 -6.636 1.00 95.38 98 SER A O 1
ATOM 763 N N . ASN A 1 99 ? -9.531 -6.059 -6.745 1.00 94.38 99 ASN A N 1
ATOM 764 C CA . ASN A 1 99 ? -10.735 -6.577 -7.397 1.00 94.38 99 ASN A CA 1
ATOM 765 C C . ASN A 1 99 ? -11.900 -6.745 -6.411 1.00 94.38 99 ASN A C 1
ATOM 767 O O . ASN A 1 99 ? -11.742 -6.666 -5.196 1.00 94.38 99 ASN A O 1
ATOM 771 N N . SER A 1 100 ? -13.083 -7.043 -6.947 1.00 91.81 100 SER A N 1
ATOM 772 C CA . SER A 1 100 ? -14.307 -7.217 -6.160 1.00 91.81 100 SER A CA 1
ATOM 773 C C . SER A 1 100 ? -14.281 -8.393 -5.184 1.00 91.81 100 SER A C 1
ATOM 775 O O . SER A 1 100 ? -14.897 -8.305 -4.128 1.00 91.81 100 SER A O 1
ATOM 777 N N . SER A 1 101 ? -13.552 -9.471 -5.492 1.00 94.38 101 SER A N 1
ATOM 778 C CA . SER A 1 101 ? -13.317 -10.576 -4.550 1.00 94.38 101 SER A CA 1
ATOM 779 C C . SER A 1 101 ? -12.226 -10.271 -3.520 1.00 94.38 101 SER A C 1
ATOM 781 O O . SER A 1 101 ? -11.949 -11.119 -2.674 1.00 94.38 101 SER A O 1
ATOM 783 N N . ALA A 1 102 ? -11.602 -9.090 -3.596 1.00 95.69 102 ALA A N 1
ATOM 784 C CA . ALA A 1 102 ? -10.559 -8.604 -2.704 1.00 95.69 102 ALA A CA 1
ATOM 785 C C . ALA A 1 102 ? -9.400 -9.602 -2.499 1.00 95.69 102 ALA A C 1
ATOM 787 O O . ALA A 1 102 ? -8.811 -9.677 -1.426 1.00 95.69 102 ALA A O 1
ATOM 788 N N . ASP A 1 103 ? -9.063 -10.386 -3.523 1.00 97.25 103 ASP A N 1
ATOM 789 C CA . ASP A 1 103 ? -7.963 -11.362 -3.495 1.00 97.25 103 ASP A CA 1
ATOM 790 C C . ASP A 1 103 ? -6.827 -11.045 -4.463 1.00 97.25 103 ASP A C 1
ATOM 792 O O . ASP A 1 103 ? -5.795 -11.722 -4.478 1.00 97.25 103 ASP A O 1
ATOM 796 N N . THR A 1 104 ? -7.010 -9.993 -5.251 1.00 97.56 104 THR A N 1
ATOM 797 C CA . THR A 1 104 ? -6.043 -9.511 -6.216 1.00 97.56 104 THR A CA 1
ATOM 798 C C . THR A 1 104 ? -5.895 -8.008 -6.060 1.00 97.56 104 THR A C 1
ATOM 800 O O . THR A 1 104 ? -6.874 -7.266 -6.127 1.00 97.56 104 THR A O 1
ATOM 803 N N . LEU A 1 105 ? -4.654 -7.572 -5.894 1.00 98.06 105 LEU A N 1
ATOM 804 C CA . LEU A 1 105 ? -4.239 -6.182 -5.841 1.00 98.06 105 LEU A CA 1
ATOM 805 C C . LEU A 1 105 ? -3.786 -5.712 -7.221 1.00 98.06 105 LEU A C 1
ATOM 807 O O . LEU A 1 105 ? -3.175 -6.470 -7.981 1.00 98.06 105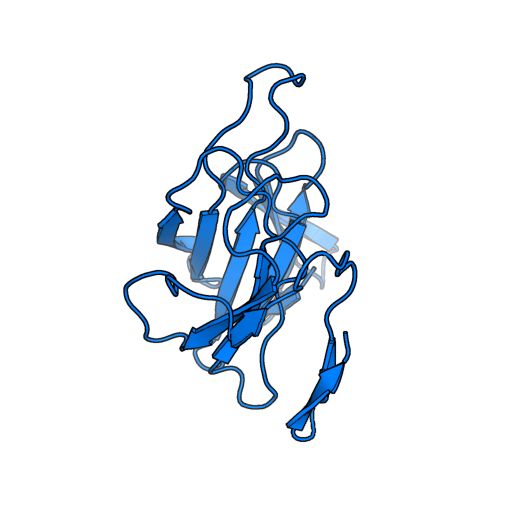 LEU A O 1
ATOM 811 N N . PHE A 1 106 ? -4.031 -4.439 -7.501 1.00 97.69 106 PHE A N 1
ATOM 812 C CA . PHE A 1 106 ? -3.519 -3.732 -8.662 1.00 97.69 106 PHE A CA 1
ATOM 813 C C . PHE A 1 106 ? -2.910 -2.406 -8.228 1.00 97.69 106 PHE A C 1
ATOM 815 O O . PHE A 1 106 ? -3.393 -1.770 -7.294 1.00 97.69 106 PHE A O 1
ATOM 822 N N . PHE A 1 107 ? -1.849 -1.986 -8.902 1.00 97.19 107 PHE A N 1
ATOM 823 C CA . PHE A 1 107 ? -1.207 -0.696 -8.665 1.00 97.19 107 PHE A CA 1
ATOM 824 C C . PHE A 1 107 ? -0.508 -0.219 -9.934 1.00 97.19 107 PHE A C 1
ATOM 826 O O . PHE A 1 107 ? -0.178 -1.015 -10.817 1.00 97.19 107 PHE A O 1
ATOM 833 N N . LEU A 1 108 ? -0.267 1.084 -10.020 1.00 95.88 108 LEU A N 1
ATOM 834 C CA . LEU A 1 108 ? 0.582 1.671 -11.046 1.00 95.88 108 LEU A CA 1
ATOM 835 C C . LEU A 1 108 ? 2.022 1.689 -10.549 1.00 95.88 108 LEU A C 1
ATOM 837 O O . LEU A 1 108 ? 2.282 2.115 -9.428 1.00 95.88 108 LEU A O 1
ATOM 841 N N . ASN A 1 109 ? 2.955 1.274 -11.393 1.00 94.62 109 ASN A N 1
ATOM 842 C CA . ASN A 1 109 ? 4.374 1.563 -11.230 1.00 94.62 109 ASN A CA 1
ATOM 843 C C . ASN A 1 109 ? 4.900 1.898 -12.620 1.00 94.62 109 ASN A C 1
ATOM 845 O O . ASN A 1 109 ? 4.961 1.008 -13.459 1.00 94.62 109 ASN A O 1
ATOM 849 N N . GLY A 1 110 ? 5.180 3.166 -12.903 1.00 86.94 110 GLY A N 1
ATOM 850 C CA . GLY A 1 110 ? 5.463 3.610 -14.266 1.00 86.94 110 GLY A CA 1
ATOM 851 C C . GLY A 1 110 ? 5.952 5.044 -14.342 1.00 86.94 110 GLY A C 1
ATOM 852 O O . GLY A 1 110 ? 6.438 5.582 -13.349 1.00 86.94 110 GLY A O 1
ATOM 853 N N . SER A 1 111 ? 5.829 5.645 -15.523 1.00 77.44 111 SER A N 1
ATOM 854 C CA . SER A 1 111 ? 6.524 6.890 -15.882 1.00 77.44 111 SER A CA 1
ATOM 855 C C . SER A 1 111 ? 6.053 8.151 -15.138 1.00 77.44 111 SER A C 1
ATOM 857 O O . SER A 1 111 ? 6.689 9.204 -15.213 1.00 77.44 111 SER A O 1
ATOM 859 N N . TRP A 1 112 ? 4.939 8.093 -14.401 1.00 72.56 112 TRP A N 1
ATOM 860 C CA . TRP A 1 112 ? 4.504 9.214 -13.566 1.00 72.56 112 TRP A CA 1
ATOM 861 C C . TRP A 1 112 ? 5.252 9.212 -12.225 1.00 72.56 112 TRP A C 1
ATOM 863 O O . TRP A 1 112 ? 4.995 8.379 -11.361 1.00 72.56 112 TRP A O 1
ATOM 873 N N . GLY A 1 113 ? 6.183 10.155 -12.045 1.00 68.38 113 GLY A N 1
ATOM 874 C CA . GLY A 1 113 ? 6.950 10.316 -10.799 1.00 68.38 113 GLY A CA 1
ATOM 875 C C . GLY A 1 113 ? 8.120 9.337 -10.620 1.00 68.38 113 GLY A C 1
ATOM 876 O O . GLY A 1 113 ? 8.806 9.389 -9.600 1.00 68.38 113 GLY A O 1
ATOM 877 N N . SER A 1 114 ? 8.368 8.472 -11.605 1.00 75.56 114 SER A N 1
ATOM 878 C CA . SER A 1 114 ? 9.433 7.467 -11.631 1.00 75.56 114 SER A CA 1
ATOM 879 C C . SER A 1 114 ? 9.877 7.216 -13.074 1.00 75.56 114 SER A C 1
ATOM 881 O O . SER A 1 114 ? 9.077 7.355 -13.989 1.00 75.56 114 SER A O 1
ATOM 883 N N . SER A 1 115 ? 11.129 6.805 -13.276 1.00 78.00 115 SER A N 1
ATOM 884 C CA . SER A 1 115 ? 11.624 6.295 -14.561 1.00 78.00 115 SER A CA 1
ATOM 885 C C . SER A 1 115 ? 12.016 4.837 -14.358 1.00 78.00 115 SER A C 1
ATOM 887 O O . SER A 1 115 ? 13.089 4.566 -13.824 1.00 78.00 115 SER A O 1
ATOM 889 N N . VAL A 1 116 ? 11.118 3.915 -14.711 1.00 85.12 116 VAL A N 1
ATOM 890 C CA . VAL A 1 116 ? 11.322 2.464 -14.578 1.00 85.12 116 VAL A CA 1
ATOM 891 C C . VAL A 1 116 ? 11.193 1.778 -15.933 1.00 85.12 116 VAL A C 1
ATOM 893 O O . VAL A 1 116 ? 10.225 1.999 -16.666 1.00 85.12 116 VAL A O 1
ATOM 896 N N . ASP A 1 117 ? 12.138 0.890 -16.233 1.00 78.62 117 ASP A N 1
ATOM 897 C CA . ASP A 1 117 ? 12.108 0.005 -17.396 1.00 78.62 117 ASP A CA 1
ATOM 898 C C . ASP A 1 117 ? 11.056 -1.083 -17.149 1.00 78.62 117 ASP A C 1
ATOM 900 O O . ASP A 1 117 ? 11.395 -2.148 -16.650 1.00 78.62 117 ASP A O 1
ATOM 904 N N . ASN A 1 118 ? 9.773 -0.767 -17.371 1.00 85.25 118 ASN A N 1
ATOM 905 C CA . ASN A 1 118 ? 8.571 -1.636 -17.406 1.00 85.25 118 ASN A CA 1
ATOM 906 C C . ASN A 1 118 ? 7.341 -0.949 -16.783 1.00 85.25 118 ASN A C 1
ATOM 908 O O . ASN A 1 118 ? 6.543 -1.578 -16.086 1.00 85.25 118 ASN A O 1
ATOM 912 N N . GLY A 1 119 ? 7.160 0.345 -17.045 1.00 92.69 119 GLY A N 1
ATOM 913 C CA . GLY A 1 119 ? 6.023 1.069 -16.501 1.00 92.69 119 GLY A CA 1
ATOM 914 C C . GLY A 1 119 ? 4.663 0.496 -16.919 1.00 92.69 119 GLY A C 1
ATOM 915 O O . GLY A 1 119 ? 4.483 0.019 -18.048 1.00 92.69 119 GLY A O 1
ATOM 916 N N . GLY A 1 120 ? 3.692 0.516 -16.006 1.00 94.94 120 GLY A N 1
ATOM 917 C CA . GLY A 1 120 ? 2.333 0.072 -16.292 1.00 94.94 120 GLY A CA 1
ATOM 918 C C . GLY A 1 120 ? 1.484 -0.251 -15.066 1.00 94.94 120 GLY A C 1
ATOM 919 O O . GLY A 1 120 ? 1.785 0.135 -13.935 1.00 94.94 120 GLY A O 1
ATOM 920 N N . VAL A 1 121 ? 0.402 -0.987 -15.318 1.00 95.94 121 VAL A N 1
ATOM 921 C CA . VAL A 1 121 ? -0.454 -1.587 -14.290 1.00 95.94 121 VAL A CA 1
ATOM 922 C C . VAL A 1 121 ? 0.131 -2.934 -13.908 1.00 95.94 121 VAL A C 1
ATOM 924 O O . VAL A 1 121 ? 0.281 -3.815 -14.754 1.00 95.94 121 VAL A O 1
ATOM 927 N N . TYR A 1 122 ? 0.399 -3.125 -12.628 1.00 97.12 122 TYR A N 1
ATOM 928 C CA . TYR A 1 122 ? 0.820 -4.396 -12.059 1.00 97.12 122 TYR A CA 1
ATOM 929 C C . TYR A 1 122 ? -0.350 -5.074 -11.353 1.00 97.12 122 TYR A C 1
ATOM 931 O O . TYR A 1 122 ? -1.288 -4.419 -10.901 1.00 97.12 122 TYR A O 1
ATOM 939 N N . LYS A 1 123 ? -0.291 -6.405 -11.280 1.00 97.06 123 LYS A N 1
ATOM 940 C CA . LYS A 1 123 ? -1.310 -7.267 -10.676 1.00 97.06 123 LYS A CA 1
ATOM 941 C C . LYS A 1 123 ? -0.626 -8.270 -9.755 1.00 97.06 123 LYS A C 1
ATOM 943 O O . LYS A 1 123 ? 0.317 -8.933 -10.179 1.00 97.06 123 LYS A O 1
ATOM 948 N N . MET A 1 124 ? -1.115 -8.412 -8.529 1.00 98.19 124 MET A N 1
ATOM 949 C CA . MET A 1 124 ? -0.543 -9.309 -7.523 1.00 98.19 124 MET A CA 1
ATOM 950 C C . MET A 1 124 ? -1.656 -10.012 -6.743 1.00 98.19 124 MET A C 1
ATOM 952 O O . MET A 1 124 ? -2.572 -9.362 -6.251 1.00 98.19 124 MET A O 1
ATOM 956 N N . ALA A 1 125 ? -1.587 -11.336 -6.605 1.00 98.25 125 ALA A N 1
ATOM 957 C CA . ALA A 1 125 ? -2.475 -12.060 -5.695 1.00 98.25 125 ALA A CA 1
ATOM 958 C C . ALA A 1 125 ? -2.096 -11.765 -4.234 1.00 98.25 125 ALA A C 1
ATOM 960 O O . ALA A 1 125 ? -0.911 -11.693 -3.917 1.00 98.25 125 ALA A O 1
ATOM 961 N N . ILE A 1 126 ? -3.066 -11.680 -3.320 1.00 98.44 126 ILE A N 1
ATOM 962 C CA . ILE A 1 126 ? -2.798 -11.391 -1.891 1.00 98.44 126 ILE A CA 1
ATOM 963 C C . ILE A 1 126 ? -1.990 -12.494 -1.181 1.00 98.44 126 ILE A C 1
ATOM 965 O O . ILE A 1 126 ? -1.447 -12.288 -0.097 1.00 98.44 126 ILE A O 1
ATOM 969 N N . THR A 1 127 ? -1.915 -13.680 -1.790 1.00 98.12 127 THR A N 1
ATOM 970 C CA . THR A 1 127 ? -1.138 -14.833 -1.316 1.00 98.12 127 THR A CA 1
ATOM 971 C C . THR A 1 127 ? 0.290 -14.862 -1.866 1.00 98.12 127 THR A C 1
ATOM 973 O O . THR A 1 127 ? 1.092 -15.692 -1.427 1.00 98.12 127 THR A O 1
ATOM 976 N N . ALA A 1 128 ? 0.622 -13.986 -2.821 1.00 98.06 128 ALA A N 1
ATOM 977 C CA . ALA A 1 128 ? 1.948 -13.932 -3.417 1.00 98.06 128 ALA A CA 1
ATOM 978 C C . ALA A 1 128 ? 3.008 -13.536 -2.374 1.00 98.06 128 ALA A C 1
ATOM 980 O O . ALA A 1 128 ? 2.784 -12.697 -1.499 1.00 98.06 128 ALA A O 1
ATOM 981 N N . GLN A 1 129 ? 4.177 -14.166 -2.474 1.00 96.81 129 GLN A N 1
ATOM 982 C CA . GLN A 1 129 ? 5.301 -13.946 -1.556 1.00 96.81 129 GLN A CA 1
ATOM 983 C C . GLN A 1 129 ? 6.326 -12.946 -2.107 1.00 96.81 129 GLN A C 1
ATOM 985 O O . GLN A 1 129 ? 7.194 -12.487 -1.374 1.00 96.81 129 GLN A O 1
ATOM 990 N N . THR A 1 130 ? 6.208 -12.571 -3.379 1.00 97.19 130 THR A N 1
ATOM 991 C CA . THR A 1 130 ? 7.080 -11.609 -4.056 1.00 97.19 130 THR A CA 1
ATOM 992 C C . THR A 1 130 ? 6.258 -10.675 -4.942 1.00 97.19 130 THR A C 1
ATOM 994 O O . THR A 1 130 ? 5.133 -11.001 -5.334 1.00 97.19 130 THR A O 1
ATOM 997 N N . LEU A 1 131 ? 6.813 -9.496 -5.244 1.00 97.56 131 LEU A N 1
ATOM 998 C CA . LEU A 1 131 ? 6.198 -8.566 -6.191 1.00 97.56 131 LEU A CA 1
ATOM 999 C C . LEU A 1 131 ? 6.222 -9.140 -7.619 1.00 97.56 131 LEU A C 1
ATOM 1001 O O . LEU A 1 131 ? 7.175 -9.831 -7.983 1.00 97.56 131 LEU A O 1
ATOM 1005 N N . PRO A 1 132 ? 5.219 -8.816 -8.451 1.00 96.69 132 PRO A N 1
ATOM 1006 C CA . PRO A 1 132 ? 5.253 -9.119 -9.878 1.00 96.69 132 PRO A CA 1
ATOM 1007 C C . PRO A 1 132 ? 6.423 -8.406 -10.577 1.00 96.69 132 PRO A C 1
ATOM 1009 O O . PRO A 1 132 ? 6.599 -7.199 -10.436 1.00 96.69 132 PRO A O 1
ATOM 1012 N N . GLU A 1 133 ? 7.188 -9.145 -11.381 1.00 93.50 133 GLU A N 1
ATOM 1013 C CA . GLU A 1 133 ? 8.356 -8.610 -12.104 1.00 93.50 133 GLU A CA 1
ATOM 1014 C C . GLU A 1 133 ? 7.981 -7.819 -13.366 1.00 93.50 133 GLU A C 1
ATOM 1016 O O . GLU A 1 133 ? 8.741 -6.967 -13.821 1.00 93.50 133 GLU A O 1
ATOM 1021 N N . LYS A 1 134 ? 6.804 -8.089 -13.945 1.00 94.12 134 LYS A N 1
ATOM 1022 C CA . LYS A 1 134 ? 6.329 -7.473 -15.192 1.00 94.12 134 LYS A CA 1
ATOM 1023 C C . LYS A 1 134 ? 4.926 -6.890 -15.020 1.00 94.12 134 LYS A C 1
ATOM 1025 O O . LYS A 1 134 ? 4.122 -7.468 -14.280 1.00 94.12 134 LYS A O 1
ATOM 1030 N N . PRO A 1 135 ? 4.603 -5.786 -15.717 1.00 95.38 135 PRO A N 1
ATOM 1031 C CA . PRO A 1 135 ? 3.269 -5.217 -15.686 1.00 95.38 135 PRO A CA 1
ATOM 1032 C C . PRO A 1 135 ? 2.272 -6.187 -16.326 1.00 95.38 135 PRO A C 1
ATOM 1034 O O . PRO A 1 135 ? 2.562 -6.849 -17.323 1.00 95.38 135 PRO A O 1
ATOM 1037 N N . PHE A 1 136 ? 1.069 -6.232 -15.765 1.00 95.94 136 PHE A N 1
ATOM 1038 C CA . PHE A 1 136 ? -0.089 -6.879 -16.375 1.00 95.94 136 PHE A CA 1
ATOM 1039 C C . PHE A 1 136 ? -0.542 -6.121 -17.632 1.00 95.94 136 PHE A C 1
ATOM 1041 O O . PHE A 1 136 ? -0.898 -6.743 -18.630 1.00 95.94 136 PHE A O 1
ATOM 1048 N N . ILE A 1 137 ? -0.487 -4.783 -17.596 1.00 95.31 137 ILE A N 1
ATOM 1049 C CA . ILE A 1 137 ? -0.732 -3.906 -18.748 1.00 95.31 137 ILE A CA 1
ATOM 1050 C C . ILE A 1 137 ? 0.415 -2.900 -18.831 1.00 95.31 137 ILE A C 1
ATOM 1052 O O . ILE A 1 137 ? 0.543 -2.039 -17.964 1.00 95.31 137 ILE A O 1
ATOM 1056 N N . SER A 1 138 ? 1.248 -3.006 -19.868 1.00 94.38 138 SER A N 1
ATOM 1057 C CA . SER A 1 138 ? 2.361 -2.075 -20.095 1.00 94.38 138 SER A CA 1
ATOM 1058 C C . SER A 1 138 ? 1.862 -0.705 -20.560 1.00 94.38 138 SER A C 1
ATOM 1060 O O . SER A 1 138 ? 0.945 -0.614 -21.380 1.00 94.38 138 SER A O 1
ATOM 1062 N N . GLU A 1 139 ? 2.497 0.365 -20.078 1.00 91.88 139 GLU A N 1
ATOM 1063 C CA . GLU A 1 139 ? 2.187 1.733 -20.504 1.00 91.88 139 GLU A CA 1
ATOM 1064 C C . GLU A 1 139 ? 2.701 2.054 -21.914 1.00 91.88 139 GLU A C 1
ATOM 1066 O O . GLU A 1 139 ? 2.121 2.896 -22.595 1.00 91.88 139 GLU A O 1
ATOM 1071 N N . GLN A 1 140 ? 3.717 1.335 -22.411 1.00 89.12 140 GLN A N 1
ATOM 1072 C CA . GLN A 1 140 ? 4.254 1.484 -23.775 1.00 89.12 140 GLN A CA 1
ATOM 1073 C C . GLN A 1 140 ? 4.559 2.949 -24.148 1.00 89.12 140 GLN A C 1
ATOM 1075 O O . GLN A 1 140 ? 4.166 3.428 -25.209 1.00 89.12 140 GLN A O 1
ATOM 1080 N N . GLY A 1 141 ? 5.209 3.684 -23.240 1.00 83.88 141 GLY A N 1
ATOM 1081 C CA . GLY A 1 141 ? 5.539 5.102 -23.426 1.00 83.88 141 GLY A CA 1
ATOM 1082 C C . GLY A 1 141 ? 4.385 6.078 -23.163 1.00 83.88 141 GLY A C 1
ATOM 1083 O O . GLY A 1 141 ? 4.534 7.274 -23.403 1.00 83.88 141 GLY A O 1
ATOM 1084 N N . ARG A 1 142 ? 3.235 5.598 -22.671 1.00 88.69 142 ARG A N 1
ATOM 1085 C CA . ARG A 1 142 ? 2.132 6.439 -22.178 1.00 88.69 142 ARG A CA 1
ATOM 1086 C C . ARG A 1 142 ? 2.305 6.751 -20.694 1.00 88.69 142 ARG A C 1
ATOM 1088 O O . ARG A 1 142 ? 3.056 6.088 -19.989 1.00 88.69 142 ARG A O 1
ATOM 1095 N N . LEU A 1 143 ? 1.557 7.744 -20.219 1.00 89.38 143 LEU A N 1
ATOM 1096 C CA . LEU A 1 143 ? 1.518 8.141 -18.814 1.00 89.38 143 LEU A CA 1
ATOM 1097 C C . LEU A 1 143 ? 0.194 7.703 -18.186 1.00 89.38 143 LEU A C 1
ATOM 1099 O O . LEU A 1 143 ? -0.826 8.370 -18.356 1.00 89.38 143 LEU A O 1
ATOM 1103 N N . PHE A 1 144 ? 0.206 6.589 -17.454 1.00 91.88 144 PHE A N 1
ATOM 1104 C CA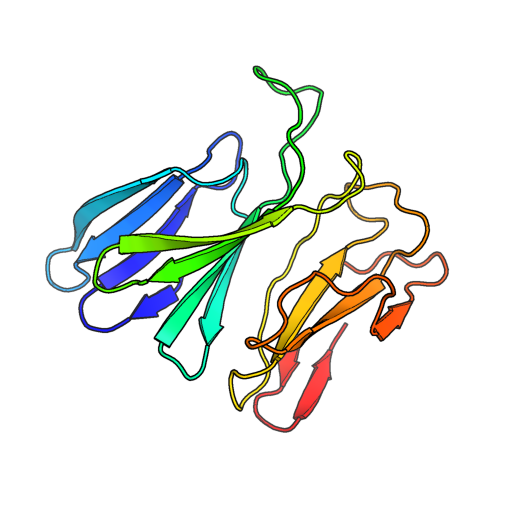 . PHE A 1 144 ? -0.938 6.205 -16.626 1.00 91.88 144 PHE A CA 1
ATOM 1105 C C . PHE A 1 144 ? -0.924 6.987 -15.313 1.00 91.88 144 PHE A C 1
ATOM 1107 O O . PHE A 1 144 ? 0.103 7.091 -14.647 1.00 91.88 144 PHE A O 1
ATOM 1114 N N . TYR A 1 145 ? -2.078 7.544 -14.948 1.00 88.50 145 TYR A N 1
ATOM 1115 C CA . TYR A 1 145 ? -2.210 8.448 -13.800 1.00 88.50 145 TYR A CA 1
ATOM 1116 C C . TYR A 1 145 ? -3.289 8.012 -12.802 1.00 88.50 145 TYR A C 1
ATOM 1118 O O . TYR A 1 145 ? -3.176 8.222 -11.586 1.00 88.50 145 TYR A O 1
ATOM 1126 N N . ALA A 1 146 ? -4.360 7.411 -13.312 1.00 88.75 146 ALA A N 1
ATOM 1127 C CA . ALA A 1 146 ? -5.459 6.893 -12.523 1.00 88.75 146 ALA A CA 1
ATOM 1128 C C . ALA A 1 146 ? -5.597 5.390 -12.760 1.00 88.75 146 ALA A C 1
ATOM 1130 O O . ALA A 1 146 ? -5.200 4.861 -13.793 1.00 88.75 146 ALA A O 1
ATOM 1131 N N . LEU A 1 147 ? -6.135 4.705 -11.758 1.00 90.06 147 LEU A N 1
ATOM 1132 C CA . LEU A 1 147 ? -6.473 3.297 -11.847 1.00 90.06 147 LEU A CA 1
ATOM 1133 C C . LEU A 1 147 ? -7.734 3.075 -11.024 1.00 90.06 147 LEU A C 1
ATOM 1135 O O . LEU A 1 147 ? -7.790 3.449 -9.851 1.00 90.06 147 LEU A O 1
ATOM 1139 N N . GLY A 1 148 ? -8.737 2.474 -11.648 1.00 86.12 148 GLY A N 1
ATOM 1140 C CA . GLY A 1 148 ? -9.966 2.047 -10.995 1.00 86.12 148 GLY A CA 1
ATOM 1141 C C . GLY A 1 148 ? -10.292 0.615 -11.387 1.00 86.12 148 GLY A C 1
ATOM 1142 O O . GLY A 1 148 ? -10.076 0.213 -12.530 1.00 86.12 148 GLY A O 1
ATOM 1143 N N . VAL A 1 149 ? -10.828 -0.157 -10.446 1.00 82.81 149 VAL A N 1
ATOM 1144 C CA . VAL A 1 149 ? -11.353 -1.496 -10.722 1.00 82.81 149 VAL A CA 1
ATOM 1145 C C . VAL A 1 149 ? -12.850 -1.472 -10.461 1.00 82.81 149 VAL A C 1
ATOM 1147 O O . VAL A 1 149 ? -13.308 -1.094 -9.385 1.00 82.81 149 VAL A O 1
ATOM 1150 N N . ASP A 1 150 ? -13.611 -1.838 -11.481 1.00 78.44 150 ASP A N 1
ATOM 1151 C CA . ASP A 1 150 ? -15.052 -2.000 -11.428 1.00 78.44 150 ASP A CA 1
ATOM 1152 C C . ASP A 1 150 ? -15.396 -3.139 -10.453 1.00 78.44 150 ASP A C 1
ATOM 1154 O O . ASP A 1 150 ? -14.868 -4.253 -10.597 1.00 78.44 150 ASP A O 1
ATOM 1158 N N . PRO A 1 151 ? -16.333 -2.925 -9.514 1.00 64.94 151 PRO A N 1
ATOM 1159 C CA . PRO A 1 151 ? -16.826 -3.977 -8.627 1.00 64.94 151 PRO A CA 1
ATOM 1160 C C . PRO A 1 151 ? -17.460 -5.174 -9.369 1.00 64.94 151 PRO A C 1
ATOM 1162 O O . PRO A 1 151 ? -17.711 -6.211 -8.756 1.00 64.94 151 PRO A O 1
ATOM 1165 N N . LYS A 1 152 ? -17.711 -5.065 -10.680 1.00 60.78 152 LYS A N 1
ATOM 1166 C CA . LYS A 1 152 ? -18.284 -6.102 -11.545 1.00 60.78 152 LYS A CA 1
ATOM 1167 C C . LYS A 1 152 ? -17.337 -6.661 -12.624 1.00 60.78 152 LYS A C 1
ATOM 1169 O O . LYS A 1 152 ? -17.860 -7.378 -13.465 1.00 60.78 152 LYS A O 1
ATOM 1174 N N . ILE A 1 153 ? -16.003 -6.425 -12.581 1.00 53.62 153 ILE A N 1
ATOM 1175 C CA . ILE A 1 153 ? -14.900 -7.142 -13.322 1.00 53.62 153 ILE A CA 1
ATOM 1176 C C . ILE A 1 153 ? -14.043 -6.294 -14.311 1.00 53.62 153 ILE A C 1
ATOM 1178 O O . ILE A 1 153 ? -13.027 -6.773 -14.809 1.00 53.62 153 ILE A O 1
ATOM 1182 N N . ARG A 1 154 ? -14.350 -5.026 -14.601 1.00 52.34 154 ARG A N 1
ATOM 1183 C CA . ARG A 1 154 ? -13.560 -4.194 -15.549 1.00 52.34 154 ARG A CA 1
ATOM 1184 C C . ARG A 1 154 ? -12.446 -3.374 -14.881 1.00 52.34 154 ARG A C 1
ATOM 1186 O O . ARG A 1 154 ? -12.582 -2.966 -13.740 1.00 52.34 154 ARG A O 1
ATOM 1193 N N . ILE A 1 155 ? -11.352 -3.104 -15.594 1.00 58.62 155 ILE A N 1
ATOM 1194 C CA . ILE A 1 155 ? -10.292 -2.172 -15.162 1.00 58.62 155 ILE A CA 1
ATOM 1195 C C . ILE A 1 155 ? -10.416 -0.897 -16.003 1.00 58.62 155 ILE A C 1
ATOM 1197 O O . ILE A 1 155 ? -10.520 -0.989 -17.225 1.00 58.62 155 ILE A O 1
ATOM 1201 N N . PHE A 1 156 ? -10.405 0.270 -15.358 1.00 63.03 156 PHE A N 1
ATOM 1202 C CA . PHE A 1 156 ? -10.367 1.587 -15.998 1.00 63.03 156 PHE A CA 1
ATOM 1203 C C . PHE A 1 156 ? -9.002 2.234 -15.748 1.00 63.03 156 PHE A C 1
ATOM 1205 O O . PHE A 1 156 ? -8.480 2.165 -14.631 1.00 63.03 156 PHE A O 1
ATOM 1212 N N . MET A 1 157 ? -8.434 2.840 -16.788 1.00 53.06 157 MET A N 1
ATOM 1213 C CA . MET A 1 157 ? -7.091 3.427 -16.810 1.00 53.06 157 MET A CA 1
ATOM 1214 C C . MET A 1 157 ? -7.133 4.818 -17.426 1.00 53.06 157 MET A C 1
ATOM 1216 O O . MET A 1 157 ? -7.922 4.983 -18.385 1.00 53.06 157 MET A O 1
#